Protein AF-A0A357EG87-F1 (afdb_monomer)

pLDDT: mean 79.27, std 22.48, range [34.41, 97.56]

Mean predicted aligned error: 13.91 Å

Secondary structure (DSSP, 8-state):
-----------------------------------------GGGTS---BTTB-BGGG-SS--TT-EEEE-SS-TTTTT-EEEEEEEETTEEEEE-TT--EEEE-GGGEEPPSEE-TT--EE--EEE-TTT--EEEPPHHHHSSSSPP-S-HHHH-

Sequence (156 aa):
MVDPNQSGFKFEVSGTGFLNNLKSHTSNLKESPAMPWVGTSSAGQFSCAMSSQRTLKDLRIKRRGQPVFVQGHVLTRKGQEAAFEAFNDRLAVVKFSDEALVGYDPSELLLPTEIDDQGVPYFEIRPCRSCDILFPLTPEECESDPEPTQCPDCAA

Structure (mmCIF, N/CA/C/O backbone):
data_AF-A0A357EG87-F1
#
_entry.id   AF-A0A357EG87-F1
#
loop_
_atom_site.group_PDB
_atom_site.id
_atom_site.type_symbol
_atom_site.label_atom_id
_atom_site.label_alt_id
_atom_site.label_comp_id
_atom_site.label_asym_id
_atom_site.label_entity_id
_atom_site.label_seq_id
_atom_site.pdbx_PDB_ins_code
_atom_site.Cartn_x
_atom_site.Cartn_y
_atom_site.Cartn_z
_atom_site.occupancy
_atom_site.B_iso_or_equiv
_atom_site.auth_seq_id
_atom_site.auth_comp_id
_atom_site.auth_asym_id
_atom_site.auth_atom_id
_atom_site.pdbx_PDB_model_num
ATOM 1 N N . MET A 1 1 ? 32.725 -48.250 18.366 1.00 42.69 1 MET A N 1
ATOM 2 C CA . MET A 1 1 ? 34.050 -48.308 17.718 1.00 42.69 1 MET A CA 1
ATOM 3 C C . MET A 1 1 ? 33.991 -47.357 16.528 1.00 42.69 1 MET A C 1
ATOM 5 O O . MET A 1 1 ? 33.187 -47.628 15.650 1.00 42.69 1 MET A O 1
ATOM 9 N N . VAL A 1 2 ? 34.402 -46.089 16.697 1.00 41.16 2 VAL A N 1
ATOM 10 C CA . VAL A 1 2 ? 35.716 -45.499 16.301 1.00 41.16 2 VAL A CA 1
ATOM 11 C C . VAL A 1 2 ? 36.125 -45.866 14.863 1.00 41.16 2 VAL A C 1
ATOM 13 O O . VAL A 1 2 ? 36.177 -47.051 14.564 1.00 41.16 2 VAL A O 1
ATOM 16 N N . ASP A 1 3 ? 36.437 -44.975 13.915 1.00 42.94 3 ASP A N 1
ATOM 17 C CA . ASP A 1 3 ? 36.541 -43.505 13.838 1.00 42.94 3 ASP A CA 1
ATOM 18 C C . ASP A 1 3 ? 36.563 -43.081 12.343 1.00 42.94 3 ASP A C 1
ATOM 20 O O . ASP A 1 3 ? 36.983 -43.877 11.496 1.00 42.94 3 ASP A O 1
ATOM 24 N N . PRO A 1 4 ? 36.178 -41.834 12.003 1.00 49.34 4 PRO A N 1
ATOM 25 C CA . PRO A 1 4 ? 36.381 -41.203 10.697 1.00 49.34 4 PRO A CA 1
ATOM 26 C C . PRO A 1 4 ? 37.784 -40.572 10.584 1.00 49.34 4 PRO A C 1
ATOM 28 O O . PRO A 1 4 ? 38.217 -39.797 11.436 1.00 49.34 4 PRO A O 1
ATOM 31 N N . ASN A 1 5 ? 38.506 -40.879 9.505 1.00 46.94 5 ASN A N 1
ATOM 32 C CA . ASN A 1 5 ? 39.885 -40.436 9.301 1.00 46.94 5 ASN A CA 1
ATOM 33 C C . ASN A 1 5 ? 39.970 -39.064 8.593 1.00 46.94 5 ASN A C 1
ATOM 35 O O . ASN A 1 5 ? 39.731 -38.961 7.395 1.00 46.94 5 ASN A O 1
ATOM 39 N N . GLN A 1 6 ? 40.302 -38.048 9.397 1.00 47.12 6 GLN A N 1
ATOM 40 C CA . GLN A 1 6 ? 41.267 -36.945 9.200 1.00 47.12 6 GLN A CA 1
ATOM 41 C C . GLN A 1 6 ? 41.384 -36.197 7.858 1.00 47.12 6 GLN A C 1
ATOM 43 O O . GLN A 1 6 ? 41.815 -36.730 6.841 1.00 47.12 6 GLN A O 1
ATOM 48 N N . SER A 1 7 ? 41.246 -34.869 7.937 1.00 49.09 7 SER A N 1
ATOM 49 C CA . SER A 1 7 ? 42.348 -33.874 7.853 1.00 49.09 7 SER A CA 1
ATOM 50 C C . SER A 1 7 ? 41.712 -32.471 7.737 1.00 49.09 7 SER A C 1
ATOM 52 O O . SER A 1 7 ? 40.794 -32.274 6.959 1.00 49.09 7 SER A O 1
ATOM 54 N N . GLY A 1 8 ? 42.023 -31.433 8.513 1.00 37.25 8 GLY A N 1
ATOM 55 C CA . GLY A 1 8 ? 43.192 -31.155 9.333 1.00 37.25 8 GLY A CA 1
ATOM 56 C C . GLY A 1 8 ? 44.032 -30.055 8.688 1.00 37.25 8 GLY A C 1
ATOM 57 O O . GLY A 1 8 ? 45.089 -30.369 8.170 1.00 37.25 8 GLY A O 1
ATOM 58 N N . PHE A 1 9 ? 43.594 -28.790 8.729 1.00 40.53 9 PHE A N 1
ATOM 59 C CA . PHE A 1 9 ? 44.499 -27.643 8.566 1.00 40.53 9 PHE A CA 1
ATOM 60 C C . PHE A 1 9 ? 44.115 -26.510 9.523 1.00 40.53 9 PHE A C 1
ATOM 62 O O . PHE A 1 9 ? 43.171 -25.754 9.315 1.00 40.53 9 PHE A O 1
ATOM 69 N N . LYS A 1 10 ? 44.883 -26.452 10.612 1.00 36.84 10 LYS A N 1
ATOM 70 C CA . LYS A 1 10 ? 44.960 -25.385 11.605 1.00 36.84 10 LYS A CA 1
ATOM 71 C C . LYS A 1 10 ? 46.122 -24.489 11.171 1.00 36.84 10 LYS A C 1
ATOM 73 O O . LYS A 1 10 ? 47.225 -25.002 10.999 1.00 36.84 10 LYS A O 1
ATOM 78 N N . PHE A 1 11 ? 45.898 -23.191 10.993 1.00 34.97 11 PHE A N 1
ATOM 79 C CA . PHE A 1 11 ? 46.993 -22.223 10.917 1.00 34.97 11 PHE A CA 1
ATOM 80 C C . PHE A 1 11 ? 46.969 -21.381 12.187 1.00 34.97 11 PHE A C 1
ATOM 82 O O . PHE A 1 11 ? 46.030 -20.635 12.449 1.00 34.97 11 PHE A O 1
ATOM 89 N N . GLU A 1 12 ? 48.001 -21.576 12.996 1.00 35.97 12 GLU A N 1
ATOM 90 C CA . GLU A 1 12 ? 48.310 -20.829 14.203 1.00 35.97 12 GLU A CA 1
ATOM 91 C C . GLU A 1 12 ? 49.609 -20.082 13.890 1.00 35.97 12 GLU A C 1
ATOM 93 O O . GLU A 1 12 ? 50.608 -20.710 13.538 1.00 35.97 12 GLU A O 1
ATOM 98 N N . VAL A 1 13 ? 49.602 -18.750 13.961 1.00 46.78 13 VAL A N 1
ATOM 99 C CA . VAL A 1 13 ? 50.835 -17.957 13.929 1.00 46.78 13 VAL A CA 1
ATOM 100 C C . VAL A 1 13 ? 50.914 -17.187 15.236 1.00 46.78 13 VAL A C 1
ATOM 102 O O . VAL A 1 13 ? 50.179 -16.231 15.469 1.00 46.78 13 VAL A O 1
ATOM 105 N N . SER A 1 14 ? 51.812 -17.664 16.093 1.00 43.03 14 SER A N 1
ATOM 106 C CA . SER A 1 14 ? 52.330 -16.953 17.256 1.00 43.03 14 SER A CA 1
ATOM 107 C C . SER A 1 14 ? 53.302 -15.861 16.809 1.00 43.03 14 SER A C 1
ATOM 109 O O . SER A 1 14 ? 54.141 -16.091 15.940 1.00 43.03 14 SER A O 1
ATOM 111 N N . GLY A 1 15 ? 53.231 -14.694 17.445 1.00 40.28 15 GLY A N 1
ATOM 112 C CA . GLY A 1 15 ? 54.161 -13.589 17.224 1.00 40.28 15 GLY A CA 1
ATOM 113 C C . GLY A 1 15 ? 54.141 -12.611 18.391 1.00 40.28 15 GLY A C 1
ATOM 114 O O . GLY A 1 15 ? 53.409 -11.631 18.393 1.00 40.28 15 GLY A O 1
ATOM 115 N N . THR A 1 16 ? 54.930 -12.931 19.408 1.00 42.41 16 THR A N 1
ATOM 116 C CA . THR A 1 16 ? 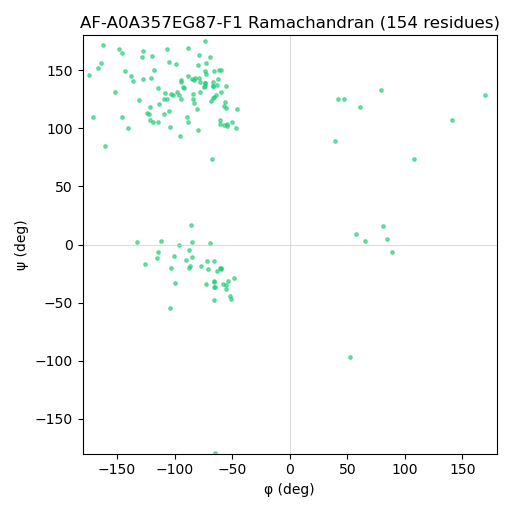55.239 -12.138 20.601 1.00 42.41 16 THR A CA 1
ATOM 117 C C . THR A 1 16 ? 55.924 -10.805 20.282 1.00 42.41 16 THR A C 1
ATOM 119 O O . THR A 1 16 ? 56.790 -10.777 19.411 1.00 42.41 16 THR A O 1
ATOM 122 N N . GLY A 1 17 ? 55.716 -9.779 21.119 1.00 35.62 17 GLY A N 1
ATOM 123 C CA . GLY A 1 17 ? 56.839 -8.924 21.524 1.00 35.62 17 GLY A CA 1
ATOM 124 C C . GLY A 1 17 ? 56.608 -7.415 21.650 1.00 35.62 17 GLY A C 1
ATOM 125 O O . GLY A 1 17 ? 56.654 -6.692 20.670 1.00 35.62 17 GLY A O 1
ATOM 126 N N . PHE A 1 18 ? 56.581 -6.986 22.914 1.00 38.88 18 PHE A N 1
ATOM 127 C CA . PHE A 1 18 ? 57.316 -5.845 23.477 1.00 38.88 18 PHE A CA 1
ATOM 128 C C . PHE A 1 18 ? 56.859 -4.382 23.295 1.00 38.88 18 PHE A C 1
ATOM 130 O O . PHE A 1 18 ? 56.546 -3.870 22.230 1.00 38.88 18 PHE A O 1
ATOM 137 N N . LEU A 1 19 ? 56.905 -3.733 24.462 1.00 45.06 19 LEU A N 1
ATOM 138 C CA . LEU A 1 19 ? 56.613 -2.357 24.848 1.00 45.06 19 LEU A CA 1
ATOM 139 C C . LEU A 1 19 ? 57.495 -1.327 24.121 1.00 45.06 19 LEU A C 1
ATOM 141 O O . LEU A 1 19 ? 58.678 -1.584 23.914 1.00 45.06 19 LEU A O 1
ATOM 145 N N . ASN A 1 20 ? 56.978 -0.112 23.895 1.00 39.44 20 ASN A N 1
ATOM 146 C CA . ASN A 1 20 ? 57.480 1.078 24.599 1.00 39.44 20 ASN A CA 1
ATOM 147 C C . ASN A 1 20 ? 56.676 2.359 24.322 1.00 39.44 20 ASN A C 1
ATOM 149 O O . ASN A 1 20 ? 56.158 2.616 23.242 1.00 39.44 20 ASN A O 1
ATOM 153 N N . ASN A 1 21 ? 56.621 3.149 25.389 1.00 39.78 21 ASN A N 1
ATOM 154 C CA . ASN A 1 21 ? 56.069 4.482 25.567 1.00 39.78 21 ASN A CA 1
ATOM 155 C C . ASN A 1 21 ? 56.981 5.542 24.920 1.00 39.78 21 ASN A C 1
ATOM 157 O O . ASN A 1 21 ? 58.183 5.519 25.177 1.00 39.78 21 ASN A O 1
ATOM 161 N N . LEU A 1 22 ? 56.430 6.513 24.181 1.00 47.38 22 LEU A N 1
ATOM 162 C CA . LEU A 1 22 ? 57.029 7.849 24.122 1.00 47.38 22 LEU A CA 1
ATOM 163 C C . LEU A 1 22 ? 55.980 8.935 23.850 1.00 47.38 22 LEU A C 1
ATOM 165 O O . LEU A 1 22 ? 55.130 8.821 22.972 1.00 47.38 22 LEU A O 1
ATOM 169 N N . LYS A 1 23 ? 56.056 9.976 24.678 1.00 41.62 23 LYS A N 1
ATOM 170 C CA . LYS A 1 23 ? 55.162 11.128 24.779 1.00 41.62 23 LYS A CA 1
ATOM 171 C C . LYS A 1 23 ? 55.297 12.120 23.615 1.00 41.62 23 LYS A C 1
ATOM 173 O O . LYS A 1 23 ? 56.383 12.332 23.093 1.00 41.62 23 LYS A O 1
ATOM 178 N N . SER A 1 24 ? 54.192 12.853 23.429 1.00 39.12 24 SER A N 1
ATOM 179 C CA . SER A 1 24 ? 54.087 14.298 23.149 1.00 39.12 24 SER A CA 1
ATOM 180 C C . SER A 1 24 ? 54.732 14.854 21.877 1.00 39.12 24 SER A C 1
ATOM 182 O O . SER A 1 24 ? 55.945 14.980 21.808 1.00 39.12 24 SER A O 1
ATOM 184 N N . HIS A 1 25 ? 53.912 15.422 20.989 1.00 34.41 25 HIS A N 1
ATOM 185 C CA . HIS A 1 25 ? 53.853 16.879 20.839 1.00 34.41 25 HIS A CA 1
ATOM 186 C C . HIS A 1 25 ? 52.636 17.316 20.013 1.00 34.41 25 HIS A C 1
ATOM 188 O O . HIS A 1 25 ? 52.084 16.586 19.198 1.00 34.41 25 HIS A O 1
ATOM 194 N N . THR A 1 26 ? 52.212 18.527 20.326 1.00 46.16 26 THR A N 1
ATOM 195 C CA . THR A 1 26 ? 51.032 19.270 19.907 1.00 46.16 26 THR A CA 1
ATOM 196 C C . THR A 1 26 ? 51.105 19.763 18.460 1.00 46.16 26 THR A C 1
ATOM 198 O O . THR A 1 26 ? 52.165 20.171 17.993 1.00 46.16 26 THR A O 1
ATOM 201 N N . SER A 1 27 ? 49.964 19.823 17.765 1.00 42.97 27 SER A N 1
ATOM 202 C CA . SER A 1 27 ? 49.670 20.885 16.782 1.00 42.97 27 SER A CA 1
ATOM 203 C C . SER A 1 27 ? 48.211 20.849 16.304 1.00 42.97 27 SER A C 1
ATOM 205 O O . SER A 1 27 ? 47.790 19.963 15.577 1.00 42.97 27 SER A O 1
ATOM 207 N N . ASN A 1 28 ? 47.457 21.863 16.739 1.00 44.09 28 ASN A N 1
ATOM 208 C CA . ASN A 1 28 ? 46.596 22.707 15.904 1.00 44.09 28 ASN A CA 1
ATOM 209 C C . ASN A 1 28 ? 45.799 22.015 14.773 1.00 44.09 28 ASN A C 1
ATOM 211 O O . ASN A 1 28 ? 46.211 22.028 13.615 1.00 44.09 28 ASN A O 1
ATOM 215 N N . LEU A 1 29 ? 44.589 21.541 15.085 1.00 48.38 29 LEU A N 1
ATOM 216 C CA . LEU A 1 29 ? 43.531 21.411 14.083 1.00 48.38 29 LEU A CA 1
ATOM 217 C C . LEU A 1 29 ? 42.540 22.549 14.284 1.00 48.38 29 LEU A C 1
ATOM 219 O O . LEU A 1 29 ? 41.726 22.567 15.201 1.00 48.38 29 LEU A O 1
ATOM 223 N N . LYS A 1 30 ? 42.712 23.530 13.406 1.00 45.34 30 LYS A N 1
ATOM 224 C CA . LYS A 1 30 ? 41.830 24.651 13.141 1.00 45.34 30 LYS A CA 1
ATOM 225 C C . LYS A 1 30 ? 40.389 24.160 13.021 1.00 45.34 30 LYS A C 1
ATOM 227 O O . LYS A 1 30 ? 40.066 23.406 12.103 1.00 45.34 30 LYS A O 1
ATOM 232 N N . GLU A 1 31 ? 39.555 2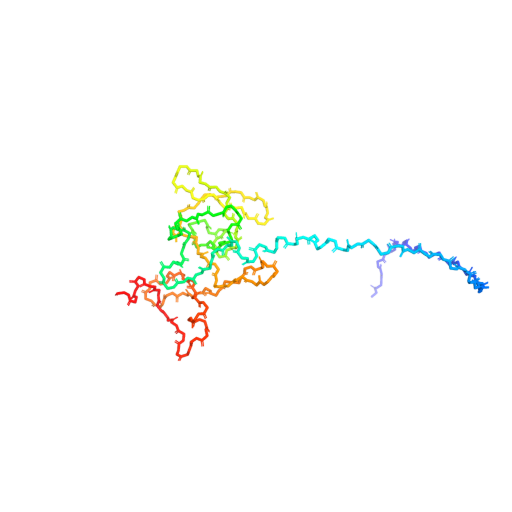4.622 13.945 1.00 48.84 31 GLU A N 1
ATOM 233 C CA . GLU A 1 31 ? 38.102 24.531 13.890 1.00 48.84 31 GLU A CA 1
ATOM 234 C C . GLU A 1 31 ? 37.635 25.036 12.521 1.00 48.84 31 GLU A C 1
ATOM 236 O O . GLU A 1 31 ? 37.696 26.226 12.207 1.00 48.84 31 GLU A O 1
ATOM 241 N N . SER A 1 32 ? 37.242 24.096 11.667 1.00 48.47 32 SER A N 1
ATOM 242 C CA . SER A 1 32 ? 36.427 24.384 10.497 1.00 48.47 32 SER A CA 1
ATOM 243 C C . SER A 1 32 ? 34.993 24.090 10.912 1.00 48.47 32 SER A C 1
ATOM 245 O O . SER A 1 32 ? 34.756 23.016 11.471 1.00 48.47 32 SER A O 1
ATOM 247 N N . PRO A 1 33 ? 34.051 25.024 10.709 1.00 49.69 33 PRO A N 1
ATOM 248 C CA . PRO A 1 33 ? 32.673 24.813 11.109 1.00 49.69 33 PRO A CA 1
ATOM 249 C C . PRO A 1 33 ? 32.166 23.542 10.436 1.00 49.69 33 PRO A C 1
ATOM 251 O O . PRO A 1 33 ? 32.218 23.411 9.210 1.00 49.69 33 PRO A O 1
ATOM 254 N N . ALA A 1 34 ? 31.712 22.603 11.265 1.00 48.34 34 ALA A N 1
ATOM 255 C CA . ALA A 1 34 ? 30.905 21.486 10.831 1.00 48.34 34 ALA A CA 1
ATOM 256 C C . ALA A 1 34 ? 29.708 22.076 10.084 1.00 48.34 34 ALA A C 1
ATOM 258 O O . ALA A 1 34 ? 28.772 22.595 10.687 1.00 48.34 34 ALA A O 1
ATOM 259 N N . MET A 1 35 ? 29.762 22.038 8.755 1.00 46.94 35 MET A N 1
ATOM 260 C CA . MET A 1 35 ? 28.544 22.023 7.969 1.00 46.94 35 MET A CA 1
ATOM 261 C C . MET A 1 35 ? 27.790 20.793 8.476 1.00 46.94 35 MET A C 1
ATOM 263 O O . MET A 1 35 ? 28.350 19.694 8.385 1.00 46.94 35 MET A O 1
ATOM 267 N N . PRO A 1 36 ? 26.580 20.924 9.043 1.00 52.41 36 PRO A N 1
ATOM 268 C CA . PRO A 1 36 ? 25.723 19.767 9.141 1.00 52.41 36 PRO A CA 1
ATOM 269 C C . PRO A 1 36 ? 25.508 19.349 7.691 1.00 52.41 36 PRO A C 1
ATOM 271 O O . PRO A 1 36 ? 24.814 20.023 6.929 1.00 52.41 36 PRO A O 1
ATOM 274 N N . TRP A 1 37 ? 26.196 18.285 7.274 1.00 49.94 37 TRP A N 1
ATOM 275 C CA . TRP A 1 37 ? 25.756 17.519 6.129 1.00 49.94 37 TRP A CA 1
ATOM 276 C C . TRP A 1 37 ? 24.329 17.153 6.486 1.00 49.94 37 TRP A C 1
ATOM 278 O O . TRP A 1 37 ? 24.097 16.363 7.398 1.00 49.94 37 TRP A O 1
ATOM 288 N N . VAL A 1 38 ? 23.395 17.855 5.854 1.00 47.44 38 VAL A N 1
ATOM 289 C CA . VAL A 1 38 ? 21.981 17.542 5.852 1.00 47.44 38 VAL A CA 1
ATOM 290 C C . VAL A 1 38 ? 21.903 16.050 5.556 1.00 47.44 38 VAL A C 1
ATOM 292 O O . VAL A 1 38 ? 22.089 15.598 4.428 1.00 47.44 38 VAL A O 1
ATOM 295 N N . GLY A 1 39 ? 21.706 15.261 6.608 1.00 40.31 39 GLY A N 1
ATOM 296 C CA . GLY A 1 39 ? 21.024 14.002 6.461 1.00 40.31 39 GLY A CA 1
ATOM 297 C C . GLY A 1 39 ? 19.660 14.412 5.950 1.00 40.31 39 GLY A C 1
ATOM 298 O O . GLY A 1 39 ? 18.881 15.024 6.676 1.00 40.31 39 GLY A O 1
ATOM 299 N N . THR A 1 40 ? 19.388 14.172 4.672 1.00 46.22 40 THR A N 1
ATOM 300 C CA . THR A 1 40 ? 18.012 14.103 4.200 1.00 46.22 40 THR A CA 1
ATOM 301 C C . THR A 1 40 ? 17.422 12.855 4.844 1.00 46.22 40 THR A C 1
ATOM 303 O O . THR A 1 40 ? 17.298 11.814 4.197 1.00 46.22 40 THR A O 1
ATOM 306 N N . SER A 1 41 ? 17.142 12.920 6.146 1.00 42.28 41 SER A N 1
ATOM 307 C CA . SER A 1 41 ? 16.300 11.943 6.812 1.00 42.28 41 SER A CA 1
ATOM 308 C C . SER A 1 41 ? 14.988 11.989 6.045 1.00 42.28 41 SER A C 1
ATOM 310 O O . SER A 1 41 ? 14.231 12.956 6.122 1.00 42.28 41 SER A O 1
ATOM 312 N N . SER A 1 42 ? 14.771 10.988 5.193 1.00 48.62 42 SER A N 1
ATOM 313 C CA . SER A 1 42 ? 13.599 10.915 4.312 1.00 48.62 42 SER A CA 1
ATOM 314 C C . SER A 1 42 ? 12.307 10.670 5.106 1.00 48.62 42 SER A C 1
ATOM 316 O O . SER A 1 42 ? 11.230 10.631 4.518 1.00 48.62 42 SER A O 1
ATOM 318 N N . ALA A 1 43 ? 12.418 10.592 6.439 1.00 45.25 43 ALA A N 1
ATOM 319 C CA . ALA A 1 43 ? 11.356 10.514 7.434 1.00 45.25 43 ALA A CA 1
ATOM 320 C C . ALA A 1 43 ? 10.242 11.564 7.246 1.00 45.25 43 ALA A C 1
ATOM 322 O O . ALA A 1 43 ? 9.087 11.288 7.531 1.00 45.25 43 ALA A O 1
ATOM 323 N N . GLY A 1 44 ? 10.539 12.743 6.681 1.00 57.41 44 GLY A N 1
ATOM 324 C CA . GLY A 1 44 ? 9.522 13.769 6.390 1.00 57.41 44 GLY A CA 1
ATOM 325 C C . GLY A 1 44 ? 8.967 13.768 4.959 1.00 57.41 44 GLY A C 1
ATOM 326 O O . GLY A 1 44 ? 8.180 14.650 4.605 1.00 57.41 44 GLY A O 1
ATOM 327 N N . GLN A 1 45 ? 9.427 12.865 4.085 1.00 78.56 45 GLN A N 1
ATOM 328 C CA . GLN A 1 45 ? 9.133 12.939 2.652 1.00 78.56 45 GLN A CA 1
ATOM 329 C C . GLN A 1 45 ? 8.059 11.951 2.191 1.00 78.56 45 GLN A C 1
ATOM 331 O O . GLN A 1 45 ? 7.452 12.183 1.143 1.00 78.56 45 GLN A O 1
ATOM 336 N N . PHE A 1 46 ? 7.796 10.893 2.943 1.00 91.38 46 PHE A N 1
ATOM 337 C CA . PHE A 1 46 ? 6.840 9.859 2.566 1.00 91.38 46 PHE A CA 1
ATOM 338 C C . PHE A 1 46 ? 5.540 9.979 3.359 1.00 91.38 46 PHE A C 1
ATOM 340 O O . PHE A 1 46 ? 5.481 10.622 4.401 1.00 91.38 46 PHE A O 1
ATOM 347 N N . SER A 1 47 ? 4.469 9.431 2.801 1.00 94.00 47 SER A N 1
ATOM 348 C CA . SER A 1 47 ? 3.130 9.486 3.375 1.00 94.00 47 SER A CA 1
ATOM 349 C C . SER A 1 47 ? 2.836 8.237 4.198 1.00 94.00 47 SER A C 1
ATOM 351 O O . SER A 1 47 ? 3.190 7.131 3.787 1.00 94.00 47 SER A O 1
ATOM 353 N N . CYS A 1 48 ? 2.138 8.428 5.314 1.00 95.44 48 CYS A N 1
ATOM 354 C CA . CYS A 1 48 ? 1.617 7.367 6.171 1.00 95.44 48 CYS A CA 1
ATOM 355 C C . CYS A 1 48 ? 0.094 7.239 6.017 1.00 95.44 48 CYS A C 1
ATOM 357 O O . CYS A 1 48 ? -0.558 8.099 5.415 1.00 95.44 48 CYS A O 1
ATOM 359 N N . ALA A 1 49 ? -0.462 6.161 6.558 1.00 95.69 49 ALA A N 1
ATOM 360 C CA . ALA A 1 49 ? -1.883 5.900 6.617 1.00 95.69 49 ALA A CA 1
ATOM 361 C C . ALA A 1 49 ? -2.567 6.928 7.528 1.00 95.69 49 ALA A C 1
ATOM 363 O O . ALA A 1 49 ? -2.201 7.124 8.682 1.00 95.69 49 ALA A O 1
ATOM 364 N N . MET A 1 50 ? -3.591 7.572 6.989 1.00 93.62 50 MET A N 1
ATOM 365 C CA . MET A 1 50 ? -4.464 8.523 7.664 1.00 93.62 50 MET A CA 1
ATOM 366 C C . MET A 1 50 ? -5.915 8.101 7.449 1.00 93.62 50 MET A C 1
ATOM 368 O O . MET A 1 50 ? -6.233 7.330 6.541 1.00 93.62 50 MET A O 1
ATOM 372 N N . SER A 1 51 ? -6.831 8.682 8.220 1.00 89.44 51 SER A N 1
ATOM 373 C CA . SER A 1 51 ? -8.266 8.375 8.136 1.00 89.44 51 SER A CA 1
ATOM 374 C C . SER A 1 51 ? -8.847 8.513 6.721 1.00 89.44 51 SER A C 1
ATOM 376 O O . SER A 1 51 ? -9.751 7.769 6.353 1.00 89.44 51 SER A O 1
ATOM 378 N N . SER A 1 52 ? -8.299 9.427 5.912 1.00 88.75 52 SER A N 1
ATOM 379 C CA . SER A 1 52 ? -8.722 9.691 4.529 1.00 88.75 52 SER A CA 1
ATOM 380 C C . SER A 1 52 ? -7.841 9.057 3.4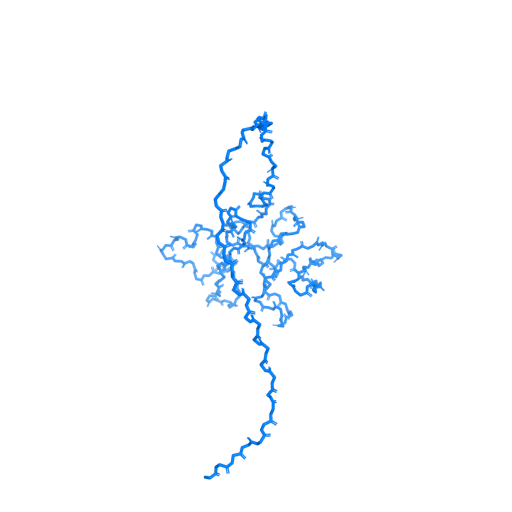47 1.00 88.75 52 SER A C 1
ATOM 382 O O . SER A 1 52 ? -8.199 9.119 2.271 1.00 88.75 52 SER A O 1
ATOM 384 N N . GLN A 1 53 ? -6.679 8.503 3.803 1.00 93.81 53 GLN A N 1
ATOM 385 C CA . GLN A 1 53 ? -5.690 7.996 2.849 1.00 93.81 53 GLN A CA 1
ATOM 386 C C . GLN A 1 53 ? -4.991 6.780 3.436 1.00 93.81 53 GLN A C 1
ATOM 388 O O . GLN A 1 53 ? -4.195 6.919 4.357 1.00 93.81 53 GLN A O 1
ATOM 393 N N . ARG A 1 54 ? -5.253 5.589 2.903 1.00 94.44 54 ARG A N 1
ATOM 394 C CA . ARG A 1 54 ? -4.656 4.347 3.431 1.00 94.44 54 ARG A CA 1
ATOM 395 C C . ARG A 1 54 ? -3.927 3.537 2.388 1.00 94.44 54 ARG A C 1
ATOM 397 O O . ARG A 1 54 ? -3.126 2.672 2.727 1.00 94.44 54 ARG A O 1
ATOM 404 N N . THR A 1 55 ? -4.193 3.822 1.126 1.00 96.12 55 THR A N 1
ATOM 405 C CA . THR A 1 55 ? -3.577 3.146 -0.003 1.00 96.12 55 THR A CA 1
ATOM 406 C C . THR A 1 55 ? -2.805 4.138 -0.855 1.00 96.12 55 THR A C 1
ATOM 408 O O . THR A 1 55 ? -3.031 5.353 -0.818 1.00 96.12 55 THR A O 1
ATOM 411 N N . LEU A 1 56 ? -1.905 3.623 -1.690 1.00 95.69 56 LEU A N 1
ATOM 412 C CA . LEU A 1 56 ? -1.167 4.435 -2.645 1.00 95.69 56 LEU A CA 1
ATOM 413 C C . LEU A 1 56 ? -2.126 5.175 -3.590 1.00 95.69 56 LEU A C 1
ATOM 415 O O . LEU A 1 56 ? -1.848 6.312 -3.981 1.00 95.69 56 LEU A O 1
ATOM 419 N N . LYS A 1 57 ? -3.267 4.566 -3.942 1.00 95.12 57 LYS A N 1
ATOM 420 C CA . LYS A 1 57 ? -4.321 5.187 -4.760 1.00 95.12 57 LYS A CA 1
ATOM 421 C C . LYS A 1 57 ? -4.751 6.544 -4.203 1.00 95.12 57 LYS A C 1
ATOM 423 O O . LYS A 1 57 ? -4.819 7.493 -4.989 1.00 95.12 57 LYS A O 1
ATOM 428 N N . ASP A 1 58 ? -4.948 6.634 -2.890 1.00 94.12 58 ASP A N 1
ATOM 429 C CA . ASP A 1 58 ? -5.507 7.805 -2.199 1.00 94.12 58 ASP A CA 1
ATOM 430 C C . ASP A 1 58 ? -4.539 8.996 -2.162 1.00 94.12 58 ASP A C 1
ATOM 432 O O . ASP A 1 58 ? -4.950 10.152 -2.030 1.00 94.12 58 ASP A O 1
ATOM 436 N N . LEU A 1 59 ? -3.238 8.739 -2.334 1.00 93.44 59 LEU A N 1
ATOM 437 C CA . LEU A 1 59 ? -2.234 9.793 -2.361 1.00 93.44 59 LEU A CA 1
ATOM 438 C C . LEU A 1 59 ? -2.378 10.670 -3.603 1.00 93.44 59 LEU A C 1
ATOM 440 O O . LEU A 1 59 ? -2.232 10.212 -4.739 1.00 93.44 59 LEU A O 1
ATOM 444 N N . ARG A 1 60 ? -2.540 11.978 -3.400 1.00 91.31 60 ARG A N 1
ATOM 445 C CA . ARG A 1 60 ? -2.525 12.958 -4.498 1.00 91.31 60 ARG A CA 1
ATOM 446 C C . ARG A 1 60 ? -1.154 13.060 -5.171 1.00 91.31 60 ARG A C 1
ATOM 448 O O . ARG A 1 60 ? -1.076 13.254 -6.381 1.00 91.31 60 ARG A O 1
ATOM 455 N N . ILE A 1 61 ? -0.082 12.947 -4.388 1.00 89.88 61 ILE A N 1
ATOM 456 C CA . ILE A 1 61 ? 1.304 12.994 -4.859 1.00 89.88 61 ILE A CA 1
ATOM 457 C C . ILE A 1 61 ? 1.966 11.684 -4.455 1.00 89.88 61 ILE A C 1
ATOM 459 O O . ILE A 1 61 ? 2.087 11.394 -3.271 1.00 89.88 61 ILE A O 1
ATOM 463 N N . LYS A 1 62 ? 2.409 10.906 -5.441 1.00 91.38 62 LYS A N 1
ATOM 464 C CA . LYS A 1 62 ? 3.070 9.617 -5.227 1.00 91.38 62 LYS A CA 1
ATOM 465 C C . LYS A 1 62 ? 4.560 9.801 -5.478 1.00 91.38 62 LYS A C 1
ATOM 467 O O . LYS A 1 62 ? 4.966 10.167 -6.580 1.00 91.38 62 LYS A O 1
ATOM 472 N N . ARG A 1 63 ? 5.362 9.644 -4.429 1.00 92.81 63 ARG A N 1
ATOM 473 C CA . ARG A 1 63 ? 6.801 9.925 -4.454 1.00 92.81 63 ARG A CA 1
ATOM 474 C C . ARG A 1 63 ? 7.561 8.629 -4.662 1.00 92.81 63 ARG A C 1
ATOM 476 O O . ARG A 1 63 ? 7.299 7.657 -3.967 1.00 92.81 63 ARG A O 1
ATOM 483 N N . ARG A 1 64 ? 8.505 8.619 -5.604 1.00 94.94 64 ARG A N 1
ATOM 484 C CA . ARG A 1 64 ? 9.423 7.489 -5.769 1.00 94.94 64 ARG A CA 1
ATOM 485 C C . ARG A 1 64 ? 10.141 7.212 -4.4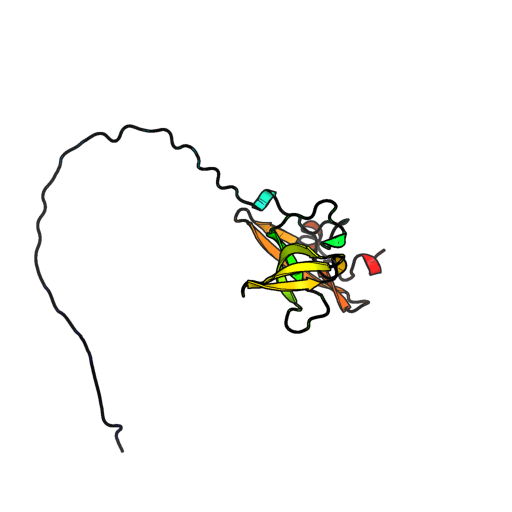45 1.00 94.94 64 ARG A C 1
ATOM 487 O O . ARG A 1 64 ? 10.572 8.154 -3.785 1.00 94.94 64 ARG A O 1
ATOM 494 N N . GLY A 1 65 ? 10.252 5.943 -4.083 1.00 94.75 65 GLY A N 1
ATOM 495 C CA . GLY A 1 65 ? 10.730 5.484 -2.785 1.00 94.75 65 GLY A CA 1
ATOM 496 C C . GLY A 1 65 ? 9.636 5.347 -1.727 1.00 94.75 65 GLY A C 1
ATOM 497 O O . GLY A 1 65 ? 9.940 4.837 -0.658 1.00 94.75 65 GLY A O 1
ATOM 498 N N . GLN A 1 66 ? 8.386 5.762 -1.996 1.00 96.62 66 GLN A N 1
ATOM 499 C CA . GLN A 1 66 ? 7.286 5.637 -1.036 1.00 96.62 66 GLN A CA 1
ATOM 500 C C . GLN A 1 66 ? 7.147 4.172 -0.593 1.00 96.62 66 GLN A C 1
ATOM 502 O O . GLN A 1 66 ? 6.840 3.327 -1.440 1.00 96.62 66 GLN A O 1
ATOM 507 N N . PRO A 1 67 ? 7.345 3.863 0.698 1.00 96.81 67 PRO A N 1
ATOM 508 C CA . PRO A 1 67 ? 7.166 2.516 1.207 1.00 96.81 67 PRO A CA 1
ATOM 509 C C . PRO A 1 67 ? 5.693 2.121 1.123 1.00 96.81 67 PRO A C 1
ATOM 511 O O . PRO A 1 67 ? 4.798 2.941 1.366 1.00 96.81 67 PRO A O 1
ATOM 514 N N . VAL A 1 68 ? 5.458 0.869 0.748 1.00 97.25 68 VAL A N 1
ATOM 515 C CA . VAL A 1 68 ? 4.133 0.270 0.617 1.00 97.25 68 VAL A CA 1
ATOM 516 C C . VAL A 1 68 ? 4.153 -1.185 1.066 1.00 97.25 68 VAL A C 1
ATOM 518 O O . VAL A 1 68 ? 5.140 -1.894 0.872 1.00 97.25 68 VAL A O 1
ATOM 521 N N . PHE A 1 69 ? 3.029 -1.645 1.600 1.00 97.56 69 PHE A N 1
ATOM 522 C CA . PHE A 1 69 ? 2.781 -3.046 1.904 1.00 97.56 69 PHE A CA 1
ATOM 523 C C . PHE A 1 69 ? 1.867 -3.651 0.840 1.00 97.56 69 PHE A C 1
ATOM 525 O O . PHE A 1 69 ? 0.820 -3.096 0.497 1.00 97.56 69 PHE A O 1
ATOM 532 N N . VAL A 1 70 ? 2.270 -4.791 0.288 1.00 96.62 70 VAL A N 1
ATOM 533 C CA . VAL A 1 70 ? 1.622 -5.390 -0.879 1.00 96.62 70 VAL A CA 1
ATOM 534 C C . VAL A 1 70 ? 0.500 -6.320 -0.438 1.00 96.62 70 VAL A C 1
ATOM 536 O O . VAL A 1 70 ? 0.735 -7.418 0.061 1.00 96.62 70 VAL A O 1
ATOM 539 N N . GLN A 1 71 ? -0.743 -5.923 -0.690 1.00 93.25 71 GLN A N 1
ATOM 540 C CA . GLN A 1 71 ? -1.912 -6.792 -0.546 1.00 93.25 71 GLN A CA 1
ATOM 541 C C . GLN A 1 71 ? -2.203 -7.614 -1.812 1.00 93.25 71 GLN A C 1
ATOM 543 O O . GLN A 1 71 ? -2.940 -8.603 -1.745 1.00 93.25 71 GLN A O 1
ATOM 548 N N . GLY A 1 72 ? -1.648 -7.185 -2.947 1.00 85.94 72 GLY A N 1
ATOM 549 C CA . GLY A 1 72 ? -2.146 -7.527 -4.271 1.00 85.94 72 GLY A CA 1
ATOM 550 C C . GLY A 1 72 ? -2.092 -8.992 -4.700 1.00 85.94 72 GLY A C 1
ATOM 551 O O . GLY A 1 72 ? -1.659 -9.896 -3.987 1.00 85.94 72 GLY A O 1
ATOM 552 N N . HIS A 1 73 ? -2.554 -9.211 -5.926 1.00 85.38 73 HIS A N 1
ATOM 553 C CA . HIS A 1 73 ? -2.828 -10.522 -6.521 1.00 85.38 73 HIS A CA 1
ATOM 554 C C . HIS A 1 73 ? -1.638 -11.505 -6.633 1.00 85.38 73 HIS A C 1
ATOM 556 O O . HIS A 1 73 ? -1.856 -12.713 -6.757 1.00 85.38 73 HIS A O 1
ATOM 562 N N . VAL A 1 74 ? -0.383 -11.043 -6.592 1.00 89.50 74 VAL A N 1
ATOM 563 C CA . VAL A 1 74 ? 0.798 -11.922 -6.688 1.00 89.50 74 VAL A CA 1
ATOM 564 C C . VAL A 1 74 ? 1.076 -12.591 -5.338 1.00 89.50 74 VAL A C 1
ATOM 566 O O . VAL A 1 74 ? 1.717 -12.019 -4.460 1.00 89.50 74 VAL A O 1
ATOM 569 N N . LEU A 1 75 ? 0.636 -13.844 -5.183 1.00 86.00 75 LEU A N 1
ATOM 570 C CA . LEU A 1 75 ? 0.690 -14.583 -3.911 1.00 86.00 75 LEU A CA 1
ATOM 571 C C . LEU A 1 75 ? 2.086 -14.675 -3.279 1.00 86.00 75 LEU A C 1
ATOM 573 O O . LEU A 1 75 ? 2.201 -14.628 -2.061 1.00 86.00 75 LEU A O 1
ATOM 577 N N . THR A 1 76 ? 3.146 -14.784 -4.083 1.00 91.56 76 THR A N 1
ATOM 578 C CA . THR A 1 76 ? 4.530 -14.878 -3.579 1.00 91.56 76 THR A CA 1
ATOM 579 C C . THR A 1 76 ? 5.059 -13.568 -3.000 1.00 91.56 76 THR A C 1
ATOM 581 O O . THR A 1 76 ? 6.089 -13.580 -2.331 1.00 91.56 76 THR A O 1
ATOM 584 N N . ARG A 1 77 ? 4.379 -12.450 -3.270 1.00 92.81 77 ARG A N 1
ATOM 585 C CA . ARG A 1 77 ? 4.733 -11.096 -2.821 1.00 92.81 77 ARG A CA 1
ATOM 586 C C . ARG A 1 77 ? 3.698 -10.494 -1.877 1.00 92.81 77 ARG A C 1
ATOM 588 O O . ARG A 1 77 ? 3.965 -9.470 -1.258 1.00 92.81 77 ARG A O 1
ATOM 595 N N . LYS A 1 78 ? 2.524 -11.115 -1.763 1.00 93.19 78 LYS A N 1
ATOM 596 C CA . LYS A 1 78 ? 1.483 -10.691 -0.834 1.00 93.19 78 LYS A CA 1
ATOM 597 C C . LYS A 1 78 ? 2.020 -10.735 0.594 1.00 93.19 78 LYS A C 1
ATOM 599 O O . LYS A 1 78 ? 2.589 -11.736 1.023 1.00 93.19 78 LYS A O 1
ATOM 604 N N . GLY A 1 79 ? 1.810 -9.651 1.322 1.00 92.75 79 GLY A N 1
ATOM 605 C CA . GLY A 1 79 ? 2.301 -9.474 2.678 1.00 92.75 79 GLY A CA 1
ATOM 606 C C . GLY A 1 79 ? 3.737 -8.958 2.778 1.00 92.75 79 GLY A C 1
ATOM 607 O O . GLY A 1 79 ? 4.268 -8.907 3.880 1.00 92.75 79 GLY A O 1
ATOM 608 N N . GLN A 1 80 ? 4.382 -8.620 1.657 1.00 95.81 80 GLN A N 1
ATOM 609 C CA . GLN A 1 80 ? 5.735 -8.066 1.655 1.00 95.81 80 GLN A CA 1
ATOM 610 C C . GLN A 1 80 ? 5.722 -6.548 1.514 1.00 95.81 80 GLN A C 1
ATOM 612 O O . GLN A 1 80 ? 4.810 -5.955 0.935 1.00 95.81 80 GLN A O 1
ATOM 617 N N . GLU A 1 81 ? 6.794 -5.942 2.000 1.00 96.12 81 GLU A N 1
ATOM 618 C CA . GLU A 1 81 ? 7.082 -4.526 1.845 1.00 96.12 81 GLU A CA 1
ATOM 619 C C . GLU A 1 81 ? 7.855 -4.274 0.549 1.00 96.12 81 GLU A C 1
ATOM 621 O O . GLU A 1 81 ? 8.690 -5.076 0.115 1.00 96.12 81 GLU A O 1
ATOM 626 N N . ALA A 1 82 ? 7.571 -3.139 -0.075 1.00 96.75 82 ALA A N 1
ATOM 627 C CA . ALA A 1 82 ? 8.238 -2.679 -1.280 1.00 96.75 82 ALA A CA 1
ATOM 628 C C . ALA A 1 82 ? 8.300 -1.148 -1.298 1.00 96.75 82 ALA A C 1
ATOM 630 O O . ALA A 1 82 ? 7.629 -0.466 -0.525 1.00 96.75 82 ALA A O 1
ATOM 631 N N . ALA A 1 83 ? 9.086 -0.598 -2.217 1.00 97.31 83 ALA A N 1
ATOM 632 C CA . ALA A 1 83 ? 9.143 0.833 -2.478 1.00 97.31 83 ALA A CA 1
ATOM 633 C C . ALA A 1 83 ? 8.488 1.146 -3.825 1.00 97.31 83 ALA A C 1
ATOM 635 O O . ALA A 1 83 ? 8.807 0.529 -4.840 1.00 97.31 83 ALA A O 1
ATOM 636 N N . PHE A 1 84 ? 7.580 2.114 -3.867 1.00 97.00 84 PHE A N 1
ATOM 637 C CA . PHE A 1 84 ? 7.010 2.599 -5.119 1.00 97.00 84 PHE A CA 1
ATOM 638 C C . PHE A 1 84 ? 8.090 3.246 -5.990 1.00 97.00 84 PHE A C 1
ATOM 640 O O . PHE A 1 84 ? 8.779 4.162 -5.551 1.00 97.00 84 PHE A O 1
ATOM 647 N N . GLU A 1 85 ? 8.193 2.830 -7.248 1.00 96.44 85 GLU A N 1
ATOM 648 C CA . GLU A 1 85 ? 9.180 3.366 -8.183 1.00 96.44 85 GLU A CA 1
ATOM 649 C C . GLU A 1 85 ? 8.565 4.337 -9.186 1.00 96.44 85 GLU A C 1
ATOM 651 O O . GLU A 1 85 ? 9.039 5.466 -9.339 1.00 96.44 85 GLU A O 1
ATOM 656 N N . ALA A 1 86 ? 7.531 3.892 -9.898 1.00 95.06 86 ALA A N 1
ATOM 657 C CA . ALA A 1 86 ? 6.958 4.624 -11.019 1.00 95.06 86 ALA A CA 1
ATOM 658 C C . ALA A 1 86 ? 5.557 4.115 -11.372 1.00 95.06 86 ALA A C 1
ATOM 660 O O . ALA A 1 86 ? 5.113 3.071 -10.901 1.00 95.06 86 ALA A O 1
ATOM 661 N N . PHE A 1 87 ? 4.881 4.835 -12.264 1.00 94.44 87 PHE A N 1
ATOM 662 C CA . PHE A 1 87 ? 3.715 4.312 -12.968 1.00 94.44 87 PHE A CA 1
ATOM 663 C C . PHE A 1 87 ? 4.114 3.737 -14.316 1.00 94.44 87 PHE A C 1
ATOM 665 O O . PHE A 1 87 ? 4.899 4.348 -15.041 1.00 94.44 87 PHE A O 1
ATOM 672 N N . ASN A 1 88 ? 3.512 2.606 -14.662 1.00 89.81 88 ASN A N 1
ATOM 673 C CA . ASN A 1 88 ? 3.476 2.112 -16.028 1.00 89.81 88 ASN A CA 1
ATOM 674 C C . ASN A 1 88 ? 2.011 1.953 -16.444 1.00 89.81 88 ASN A C 1
ATOM 676 O O . ASN A 1 88 ? 1.282 1.140 -15.873 1.00 89.81 88 ASN A O 1
ATOM 680 N N . ASP A 1 89 ? 1.570 2.789 -17.382 1.00 87.81 89 ASP A N 1
ATOM 681 C CA . ASP A 1 89 ? 0.165 2.991 -17.740 1.00 87.81 89 ASP A CA 1
ATOM 682 C C . ASP A 1 89 ? -0.724 3.313 -16.525 1.00 87.81 89 ASP A C 1
ATOM 684 O O . ASP A 1 89 ? -0.815 4.462 -16.091 1.00 87.81 89 ASP A O 1
ATOM 688 N N . ARG A 1 90 ? -1.394 2.297 -15.972 1.00 90.44 90 ARG A N 1
ATOM 689 C CA . ARG A 1 90 ? -2.289 2.402 -14.806 1.00 90.44 90 ARG A CA 1
ATOM 690 C C . ARG A 1 90 ? -1.777 1.644 -13.584 1.00 90.44 90 ARG A C 1
ATOM 692 O O . ARG A 1 90 ? -2.377 1.749 -12.519 1.00 90.44 90 ARG A O 1
ATOM 699 N N . LEU A 1 91 ? -0.688 0.894 -13.736 1.00 95.50 91 LEU A N 1
ATOM 700 C CA . LEU A 1 91 ? -0.116 0.076 -12.677 1.00 95.50 91 LEU A CA 1
ATOM 701 C C . LEU A 1 91 ? 0.958 0.856 -11.928 1.00 95.50 91 LEU A C 1
ATOM 703 O O . LEU A 1 91 ? 1.814 1.509 -12.532 1.00 95.50 91 LEU A O 1
ATOM 707 N N . ALA A 1 92 ? 0.923 0.756 -10.604 1.00 96.50 92 ALA A N 1
ATOM 708 C CA . ALA A 1 92 ? 2.005 1.207 -9.749 1.00 96.50 92 ALA A CA 1
ATOM 709 C C . ALA A 1 92 ? 3.096 0.135 -9.741 1.00 96.50 92 ALA A C 1
ATOM 711 O O . ALA A 1 92 ? 2.873 -0.992 -9.302 1.00 96.50 92 ALA A O 1
ATOM 712 N N . VAL A 1 93 ? 4.272 0.486 -10.249 1.00 97.19 93 VAL A N 1
ATOM 713 C CA . VAL A 1 93 ? 5.453 -0.370 -10.212 1.00 97.19 93 VAL A CA 1
ATOM 714 C C . VAL A 1 93 ? 6.138 -0.175 -8.871 1.00 97.19 93 VAL A C 1
ATOM 716 O O . VAL A 1 93 ? 6.477 0.951 -8.500 1.00 97.19 93 VAL A O 1
ATOM 719 N N . VAL A 1 94 ? 6.355 -1.276 -8.162 1.00 97.00 94 VAL A N 1
ATOM 720 C CA . VAL A 1 94 ? 7.071 -1.304 -6.888 1.00 97.00 94 VAL A CA 1
ATOM 721 C C . VAL A 1 94 ? 8.329 -2.151 -7.014 1.00 97.00 94 VAL A C 1
ATOM 723 O O . VAL A 1 94 ? 8.376 -3.102 -7.799 1.00 97.00 94 VAL A O 1
ATOM 726 N N . LYS A 1 95 ? 9.340 -1.792 -6.232 1.00 97.50 95 LYS A N 1
ATOM 727 C CA . LYS A 1 95 ? 10.621 -2.471 -6.124 1.00 97.50 95 LYS A CA 1
ATOM 728 C C . LYS A 1 95 ? 10.733 -3.159 -4.777 1.00 97.50 95 LYS A C 1
ATOM 730 O O . LYS A 1 95 ? 10.592 -2.518 -3.737 1.00 97.50 95 LYS A O 1
ATOM 735 N N . PHE A 1 96 ? 11.001 -4.454 -4.814 1.00 96.75 96 PHE A N 1
ATOM 736 C CA . PHE A 1 96 ? 11.253 -5.261 -3.626 1.00 96.75 96 PHE A CA 1
ATOM 737 C C . PHE A 1 96 ? 12.739 -5.236 -3.246 1.00 96.75 96 PHE A C 1
ATOM 739 O O . PHE A 1 96 ? 13.589 -4.782 -4.014 1.00 96.75 96 PHE A O 1
ATOM 746 N N . SER A 1 97 ? 13.057 -5.753 -2.060 1.00 93.94 97 SER A N 1
ATOM 747 C CA . SER A 1 97 ? 14.430 -5.843 -1.541 1.00 93.94 97 SER A CA 1
ATOM 748 C C . SER A 1 97 ? 15.355 -6.736 -2.376 1.00 93.94 97 SER A C 1
ATOM 750 O O . SER A 1 97 ? 16.567 -6.547 -2.358 1.00 93.94 97 SER A O 1
ATOM 752 N N . ASP A 1 98 ? 14.799 -7.675 -3.143 1.00 95.19 98 ASP A N 1
ATOM 753 C CA . ASP A 1 98 ? 15.520 -8.497 -4.119 1.00 95.19 98 ASP A CA 1
ATOM 754 C C . ASP A 1 98 ? 15.658 -7.817 -5.493 1.00 95.1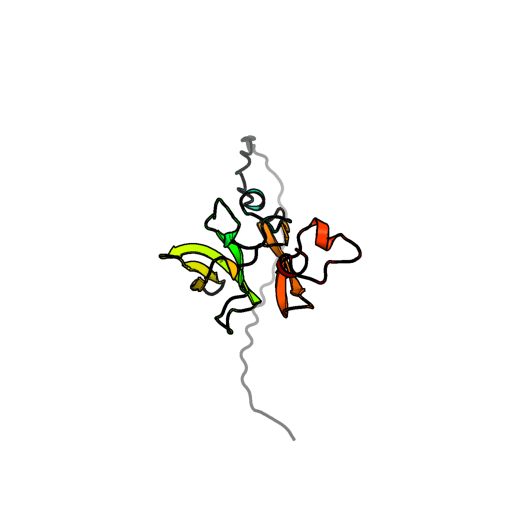9 98 ASP A C 1
ATOM 756 O O . ASP A 1 98 ? 15.936 -8.479 -6.490 1.00 95.19 98 ASP A O 1
ATOM 760 N N . GLU A 1 99 ? 15.442 -6.499 -5.557 1.00 95.19 99 GLU A N 1
ATOM 761 C CA . GLU A 1 99 ? 15.505 -5.658 -6.759 1.00 95.19 99 GLU A CA 1
ATOM 762 C C . GLU A 1 99 ? 14.439 -5.979 -7.823 1.00 95.19 99 GLU A C 1
ATOM 764 O O . GLU A 1 99 ? 14.407 -5.349 -8.884 1.00 95.19 99 GLU A O 1
ATOM 769 N N . ALA A 1 100 ? 13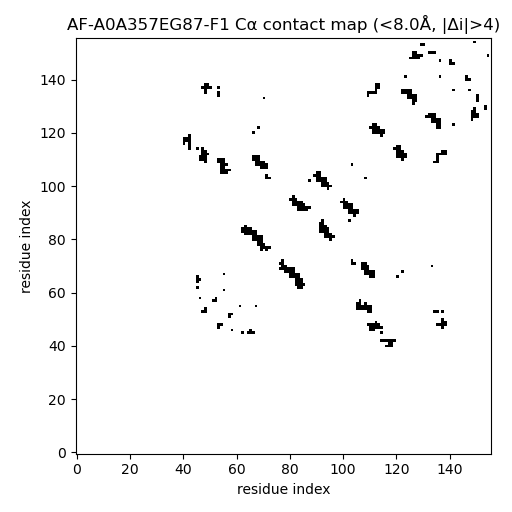.529 -6.917 -7.547 1.00 95.38 100 ALA A N 1
ATOM 770 C CA . ALA A 1 100 ? 12.449 -7.266 -8.454 1.00 95.38 100 ALA A CA 1
ATOM 771 C C . ALA A 1 100 ? 11.458 -6.104 -8.609 1.00 95.38 100 ALA A C 1
ATOM 773 O O . ALA A 1 100 ? 11.038 -5.494 -7.624 1.00 95.38 100 ALA A O 1
ATOM 774 N N . LEU A 1 101 ? 11.047 -5.840 -9.852 1.00 96.31 101 LEU A N 1
ATOM 775 C CA . LEU A 1 101 ? 10.035 -4.843 -10.195 1.00 96.31 101 LEU A CA 1
ATOM 776 C C . LEU A 1 101 ? 8.731 -5.533 -10.584 1.00 96.31 101 LEU A C 1
ATOM 778 O O . LEU A 1 101 ? 8.714 -6.366 -11.492 1.00 96.31 101 LEU A O 1
ATOM 782 N N . VAL A 1 102 ? 7.637 -5.170 -9.919 1.00 96.00 102 VAL A N 1
ATOM 783 C CA . VAL A 1 102 ? 6.310 -5.747 -10.179 1.00 96.00 102 VAL A CA 1
ATOM 784 C C . VAL A 1 102 ? 5.262 -4.640 -10.199 1.00 96.00 102 VAL A C 1
ATOM 786 O O . VAL A 1 102 ? 5.329 -3.703 -9.407 1.00 96.00 102 VAL A O 1
ATOM 789 N N . GLY A 1 103 ? 4.306 -4.738 -11.123 1.00 96.50 103 GLY A N 1
ATOM 790 C CA . GLY A 1 103 ? 3.175 -3.817 -11.221 1.00 96.50 103 GLY A CA 1
ATOM 791 C C . GLY A 1 103 ? 1.963 -4.307 -10.430 1.00 96.50 103 GLY A C 1
ATOM 792 O O . GLY A 1 103 ? 1.578 -5.467 -10.564 1.00 96.50 103 GLY A O 1
ATOM 793 N N . TYR A 1 104 ? 1.341 -3.411 -9.667 1.00 96.75 104 TYR A N 1
ATOM 794 C CA . TYR A 1 104 ? 0.106 -3.654 -8.914 1.00 96.75 104 TYR A CA 1
ATOM 795 C C . TYR A 1 104 ? -0.941 -2.582 -9.201 1.00 96.75 104 TYR A C 1
ATOM 797 O O . TYR A 1 104 ? -0.608 -1.480 -9.660 1.00 96.75 104 TYR A O 1
ATOM 805 N N . ASP A 1 105 ? -2.206 -2.880 -8.896 1.00 95.94 105 ASP A N 1
ATOM 806 C CA . ASP A 1 105 ? -3.196 -1.815 -8.792 1.00 95.94 105 ASP A CA 1
ATOM 807 C C . ASP A 1 105 ? -2.851 -0.921 -7.580 1.00 95.94 105 ASP A C 1
ATOM 809 O O . ASP A 1 105 ? -2.519 -1.436 -6.511 1.00 95.94 105 ASP A O 1
ATOM 813 N N . PRO A 1 106 ? -2.913 0.418 -7.693 1.00 95.31 106 PRO A N 1
ATOM 814 C CA . PRO A 1 106 ? -2.569 1.309 -6.583 1.00 95.31 106 PRO A CA 1
ATOM 815 C C . PRO A 1 106 ? -3.424 1.131 -5.319 1.00 95.31 106 PRO A C 1
ATOM 817 O O . PRO A 1 106 ? -2.999 1.565 -4.251 1.00 95.31 106 PRO A O 1
ATOM 820 N N . SER A 1 107 ? -4.625 0.550 -5.426 1.00 94.44 107 SER A N 1
ATOM 821 C CA . SER A 1 107 ? -5.468 0.223 -4.265 1.00 94.44 107 SER A CA 1
ATOM 822 C C . SER A 1 107 ? -4.998 -1.023 -3.512 1.00 94.44 107 SER A C 1
ATOM 824 O O . SER A 1 107 ? -5.328 -1.179 -2.344 1.00 94.44 107 SER A O 1
ATOM 826 N N . GLU A 1 108 ? -4.178 -1.872 -4.137 1.00 95.31 108 GLU A N 1
ATOM 827 C CA . GLU A 1 108 ? -3.586 -3.064 -3.516 1.00 95.31 108 GLU A CA 1
ATOM 828 C C . GLU A 1 108 ? -2.287 -2.759 -2.741 1.00 95.31 108 GLU A C 1
ATOM 830 O O . GLU A 1 108 ? -1.621 -3.672 -2.245 1.00 95.31 108 GLU A O 1
ATOM 835 N N . LEU A 1 109 ? -1.883 -1.489 -2.681 1.00 97.00 109 LEU A N 1
ATOM 836 C CA . LEU A 1 109 ? -0.641 -1.034 -2.063 1.00 97.00 109 LEU A CA 1
ATOM 837 C C . LEU A 1 109 ? -0.973 -0.175 -0.845 1.00 97.00 109 LEU A C 1
ATOM 839 O O . LEU A 1 109 ? -1.402 0.969 -0.989 1.00 97.00 109 LEU A O 1
ATOM 843 N N . LEU A 1 110 ? -0.788 -0.736 0.345 1.00 97.44 110 LEU A N 1
ATOM 844 C CA . LEU A 1 110 ? -1.138 -0.105 1.616 1.00 97.44 110 LEU A CA 1
ATOM 845 C C . LEU A 1 110 ? -0.003 0.810 2.092 1.00 97.44 110 LEU A C 1
ATOM 847 O O . LEU A 1 110 ? 1.171 0.494 1.904 1.00 97.44 110 LEU A O 1
ATOM 851 N N . LEU A 1 111 ? -0.349 1.946 2.693 1.00 97.38 111 LEU A N 1
ATOM 852 C CA . LEU A 1 111 ? 0.613 2.888 3.269 1.00 97.38 111 LEU A CA 1
ATOM 853 C C . LEU A 1 111 ? 1.094 2.413 4.650 1.00 97.38 111 LEU A C 1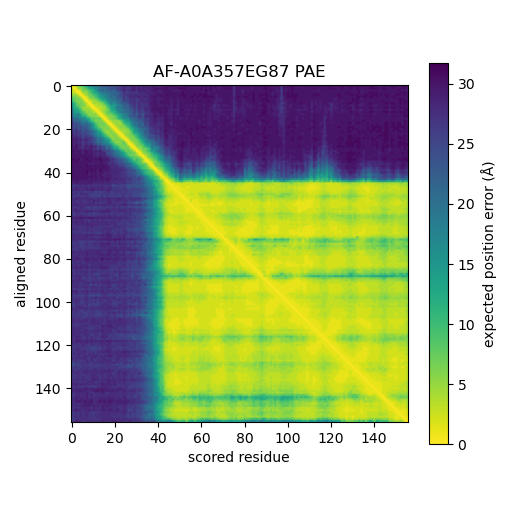
ATOM 855 O O . LEU A 1 111 ? 0.365 1.677 5.318 1.00 97.38 111 LEU A O 1
ATOM 859 N N . PRO A 1 112 ? 2.298 2.826 5.087 1.00 96.94 112 PRO A N 1
ATOM 860 C CA . PRO A 1 112 ? 2.775 2.543 6.436 1.00 96.94 112 PRO A CA 1
ATOM 861 C C . PRO A 1 112 ? 1.920 3.253 7.474 1.00 96.94 112 PRO A C 1
ATOM 863 O O . PRO A 1 112 ? 1.416 4.341 7.216 1.00 96.94 112 PRO A O 1
ATOM 866 N N . THR A 1 113 ? 1.789 2.661 8.651 1.00 96.00 113 THR A N 1
ATOM 867 C CA . THR A 1 113 ? 1.150 3.302 9.801 1.00 96.00 113 THR A CA 1
ATOM 868 C C . THR A 1 113 ? 1.982 4.494 10.248 1.00 96.00 113 THR A C 1
ATOM 870 O O . THR A 1 113 ? 1.461 5.599 10.349 1.00 96.00 113 THR A O 1
ATOM 873 N N . GLU A 1 114 ? 3.291 4.307 10.387 1.00 94.75 114 GLU A N 1
ATOM 874 C CA . GLU A 1 114 ? 4.233 5.369 10.730 1.00 94.75 114 GLU A CA 1
ATOM 875 C C . GLU A 1 114 ? 5.583 5.163 10.038 1.00 94.75 114 GLU A C 1
ATOM 877 O O . GLU A 1 114 ? 5.880 4.095 9.501 1.00 94.75 114 GLU A O 1
ATOM 882 N N . ILE A 1 115 ? 6.404 6.209 10.022 1.00 93.12 115 ILE A N 1
ATOM 883 C CA . ILE A 1 115 ? 7.790 6.158 9.561 1.00 93.12 115 ILE A CA 1
ATOM 884 C C . I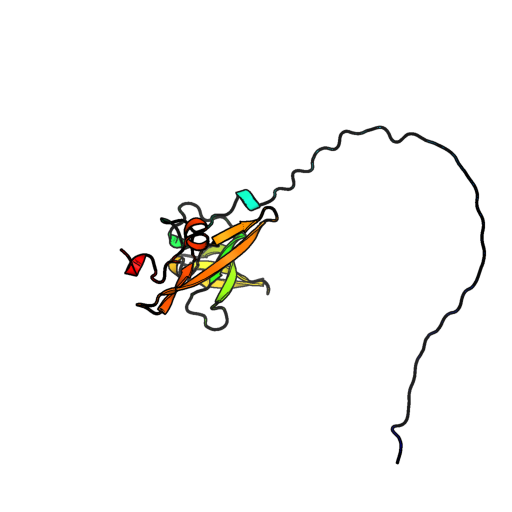LE A 1 115 ? 8.618 6.840 10.643 1.00 93.12 115 ILE A C 1
ATOM 886 O O . ILE A 1 115 ? 8.324 7.984 10.992 1.00 93.12 115 ILE A O 1
ATOM 890 N N . ASP A 1 116 ? 9.624 6.151 11.180 1.00 89.62 116 ASP A N 1
ATOM 891 C CA . ASP A 1 116 ? 10.466 6.728 12.231 1.00 89.62 116 ASP A CA 1
ATOM 892 C C . ASP A 1 116 ? 11.441 7.794 11.705 1.00 89.62 116 ASP A C 1
ATOM 894 O O . ASP A 1 116 ? 11.594 8.024 10.501 1.00 89.62 116 ASP A O 1
ATOM 898 N N . ASP A 1 117 ? 12.170 8.422 12.628 1.00 87.06 117 ASP A N 1
ATOM 899 C CA . ASP A 1 117 ? 13.184 9.436 12.327 1.00 87.06 117 ASP A CA 1
ATOM 900 C C . ASP A 1 117 ? 14.335 8.921 11.439 1.00 87.06 117 ASP A C 1
ATOM 902 O O . ASP A 1 117 ? 15.042 9.716 10.809 1.00 87.06 117 ASP A O 1
ATOM 906 N N . GLN A 1 118 ? 14.544 7.600 11.382 1.00 86.00 118 GLN A N 1
ATOM 907 C CA . GLN A 1 118 ? 15.537 6.958 10.515 1.00 86.00 118 GLN A CA 1
ATOM 908 C C . GLN A 1 118 ? 14.982 6.657 9.115 1.00 86.00 118 GLN A C 1
ATOM 910 O O . GLN A 1 118 ? 15.737 6.251 8.229 1.00 86.00 118 GLN A O 1
ATOM 915 N N . GLY A 1 119 ? 13.692 6.906 8.879 1.00 85.38 119 GLY A N 1
ATOM 916 C CA . GLY A 1 119 ? 13.017 6.616 7.620 1.00 85.38 119 GLY A CA 1
ATOM 917 C C . GLY A 1 119 ? 12.596 5.154 7.478 1.00 85.38 119 GLY A C 1
ATOM 918 O O . GLY A 1 119 ? 12.322 4.725 6.355 1.00 85.38 119 GLY A O 1
ATOM 919 N N . VAL A 1 120 ? 12.568 4.388 8.572 1.00 90.56 120 VAL A N 1
ATOM 920 C CA . VAL A 1 120 ? 12.101 2.999 8.568 1.00 90.56 120 VAL A CA 1
ATOM 921 C C . VAL A 1 120 ? 10.574 3.002 8.670 1.00 90.56 120 VAL A C 1
ATOM 923 O O . VAL A 1 120 ? 10.031 3.580 9.613 1.00 90.56 120 VAL A O 1
ATOM 926 N N . PRO A 1 121 ? 9.861 2.407 7.699 1.00 94.56 121 PRO A N 1
ATOM 927 C CA . PRO A 1 121 ? 8.412 2.312 7.749 1.00 94.56 121 PRO A CA 1
ATOM 928 C C . PRO A 1 121 ? 7.962 1.200 8.701 1.00 94.56 121 PRO A C 1
ATOM 930 O O . PRO A 1 121 ? 8.511 0.101 8.683 1.00 94.56 121 PRO A O 1
ATOM 933 N N . TYR A 1 122 ? 6.907 1.466 9.463 1.00 95.19 122 TYR A N 1
ATOM 934 C CA . TYR A 1 122 ? 6.206 0.478 10.277 1.00 95.19 122 TYR A CA 1
ATOM 935 C C . TYR A 1 122 ? 4.788 0.296 9.743 1.00 95.19 122 TYR A C 1
ATOM 937 O O . TYR A 1 122 ? 4.086 1.263 9.436 1.00 95.19 122 TYR A O 1
ATOM 945 N N . PHE A 1 123 ? 4.365 -0.959 9.616 1.00 96.06 123 PHE A N 1
ATOM 946 C CA . PHE A 1 123 ? 3.072 -1.333 9.055 1.00 96.06 123 PHE A CA 1
ATOM 947 C C . PHE A 1 123 ? 2.262 -2.126 10.077 1.00 96.06 123 PHE A C 1
ATOM 949 O O . PHE A 1 123 ? 2.524 -3.307 10.301 1.00 96.06 123 PHE A O 1
ATOM 956 N N . GLU A 1 124 ? 1.227 -1.508 10.639 1.00 95.44 124 GLU A N 1
ATOM 957 C CA . GLU A 1 124 ? 0.248 -2.201 11.474 1.00 95.44 124 GLU A CA 1
ATOM 958 C C . GLU A 1 124 ? -0.949 -2.602 10.617 1.00 95.44 124 GLU A C 1
ATOM 960 O O . GLU A 1 124 ? -1.865 -1.820 10.366 1.00 95.44 124 GLU A O 1
ATOM 965 N N . ILE A 1 125 ? -0.914 -3.834 10.104 1.00 94.81 125 ILE A N 1
ATOM 966 C CA . ILE A 1 125 ? -1.914 -4.352 9.166 1.00 94.81 125 ILE A CA 1
ATOM 967 C C . ILE A 1 125 ? -2.901 -5.264 9.893 1.00 94.81 125 ILE A C 1
ATOM 969 O O . ILE A 1 125 ? -2.500 -6.224 10.554 1.00 94.81 125 ILE A O 1
ATOM 973 N N . ARG A 1 126 ? -4.204 -5.017 9.716 1.00 94.56 126 ARG A N 1
ATOM 974 C CA . ARG A 1 126 ? -5.276 -5.831 10.304 1.00 94.56 126 ARG A CA 1
ATOM 975 C C . ARG A 1 126 ? -6.185 -6.431 9.234 1.00 94.56 126 ARG A C 1
ATOM 977 O O . ARG A 1 126 ? -6.458 -5.785 8.223 1.00 94.56 126 ARG A O 1
ATOM 984 N N . PRO A 1 127 ? -6.666 -7.671 9.419 1.00 94.50 127 PRO A N 1
ATOM 985 C CA . PRO A 1 127 ? -7.720 -8.224 8.583 1.00 94.50 127 PRO A CA 1
ATOM 986 C C . PRO A 1 127 ? -9.079 -7.666 9.018 1.00 94.50 127 PRO A C 1
ATOM 988 O O . PRO A 1 127 ? -9.432 -7.684 10.198 1.00 94.50 127 PRO A O 1
ATOM 991 N N . CYS A 1 128 ? -9.872 -7.195 8.060 1.00 94.75 128 CYS A N 1
ATOM 992 C CA . CYS A 1 128 ? -11.251 -6.804 8.316 1.00 94.75 128 CYS A CA 1
ATOM 993 C C . CYS A 1 128 ? -12.089 -8.032 8.680 1.00 94.75 128 CYS A C 1
ATOM 995 O O . CYS A 1 128 ? -12.195 -8.963 7.887 1.00 94.75 128 CYS A O 1
ATOM 997 N N . ARG A 1 129 ? -12.787 -8.004 9.821 1.00 94.88 129 ARG A N 1
ATOM 998 C CA . ARG A 1 129 ? -13.654 -9.119 10.256 1.00 94.88 129 ARG A CA 1
ATOM 999 C C . ARG A 1 129 ? -14.872 -9.372 9.361 1.00 94.88 129 ARG A C 1
ATOM 1001 O O . ARG A 1 129 ? -15.546 -10.380 9.537 1.00 94.88 129 ARG A O 1
ATOM 1008 N N . SER A 1 130 ? -15.203 -8.435 8.470 1.00 95.62 130 SER A N 1
ATOM 1009 C CA . SER A 1 130 ? -16.407 -8.508 7.626 1.00 95.62 130 SER A CA 1
ATOM 1010 C C . SER A 1 130 ? -16.116 -9.004 6.209 1.00 95.62 130 SER A C 1
ATOM 1012 O O . SER A 1 130 ? -16.960 -9.665 5.613 1.00 95.62 130 SER A O 1
ATOM 1014 N N . CYS A 1 131 ? -14.942 -8.682 5.660 1.00 94.44 131 CYS A N 1
ATOM 1015 C CA . CYS A 1 131 ? -14.595 -8.988 4.269 1.00 94.44 131 CYS A CA 1
ATOM 1016 C C . CYS A 1 131 ? -13.208 -9.624 4.088 1.00 94.44 131 CYS A C 1
ATOM 1018 O O . CYS A 1 131 ? -12.801 -9.849 2.952 1.00 94.44 131 CYS A O 1
ATOM 1020 N N . ASP A 1 132 ? -12.473 -9.882 5.176 1.00 92.19 132 ASP A N 1
ATOM 1021 C CA . ASP A 1 132 ? -11.126 -10.481 5.206 1.00 92.19 132 ASP A CA 1
ATOM 1022 C C . ASP A 1 132 ? -10.040 -9.724 4.412 1.00 92.19 132 ASP A C 1
ATOM 1024 O O . ASP A 1 132 ? -8.905 -10.185 4.262 1.00 92.19 132 ASP A O 1
ATOM 1028 N N . ILE A 1 133 ? -10.354 -8.522 3.927 1.00 91.62 133 ILE A N 1
ATOM 1029 C CA . ILE A 1 133 ? -9.403 -7.611 3.287 1.00 91.62 133 ILE A CA 1
ATOM 1030 C C . ILE A 1 133 ? -8.497 -7.006 4.365 1.00 91.62 133 ILE A C 1
ATOM 1032 O O . ILE A 1 133 ? -8.956 -6.603 5.434 1.00 91.62 133 ILE A O 1
ATOM 1036 N N . LEU A 1 134 ? -7.199 -6.946 4.073 1.00 93.75 134 LEU A N 1
ATOM 1037 C CA . LEU A 1 134 ? -6.203 -6.285 4.906 1.00 93.75 134 LEU A CA 1
ATOM 1038 C C . LEU A 1 134 ? -6.338 -4.766 4.786 1.00 93.75 134 LEU A C 1
ATOM 1040 O O . LEU A 1 134 ? -6.513 -4.253 3.683 1.00 93.75 134 LEU A O 1
ATOM 1044 N N . PHE A 1 135 ? -6.207 -4.056 5.898 1.00 94.44 135 PHE A N 1
ATOM 1045 C CA . PHE A 1 135 ? -6.130 -2.600 5.924 1.00 94.44 135 PHE A CA 1
ATOM 1046 C C . PHE A 1 135 ? -5.051 -2.155 6.921 1.00 94.44 135 PHE A C 1
ATOM 1048 O O . PHE A 1 135 ? -4.858 -2.827 7.938 1.00 94.44 135 PHE A O 1
ATOM 1055 N N . PRO A 1 136 ? -4.320 -1.063 6.639 1.00 96.12 136 PRO A N 1
ATOM 1056 C CA . PRO A 1 136 ? -3.379 -0.505 7.594 1.00 96.12 136 PRO A CA 1
ATOM 1057 C C . PRO A 1 136 ? -4.142 0.315 8.633 1.00 96.12 136 PRO A C 1
ATOM 1059 O O . PRO A 1 136 ? -5.101 1.012 8.280 1.00 96.12 136 PRO A O 1
ATOM 1062 N N . LEU A 1 137 ? -3.703 0.268 9.884 1.00 95.44 137 LEU A N 1
ATOM 1063 C CA . LEU A 1 137 ? -4.128 1.205 10.919 1.00 95.44 137 LEU A CA 1
ATOM 1064 C C . LEU A 1 137 ? -3.477 2.569 10.690 1.00 95.44 137 LEU A C 1
ATOM 1066 O O . LEU A 1 137 ? -2.357 2.646 10.173 1.00 95.44 137 LEU A O 1
ATOM 1070 N N . THR A 1 138 ? -4.168 3.638 11.082 1.00 95.25 138 THR A N 1
ATOM 1071 C CA . THR A 1 138 ? -3.514 4.943 11.270 1.00 95.25 138 THR A CA 1
ATOM 1072 C C . THR A 1 138 ? -2.775 4.964 12.612 1.00 95.25 138 THR A C 1
ATOM 1074 O O . THR A 1 138 ? -3.078 4.131 13.473 1.00 95.25 138 THR A O 1
ATOM 1077 N N . PRO A 1 139 ? -1.840 5.908 12.829 1.00 93.06 139 PRO A N 1
ATOM 1078 C CA . PRO A 1 139 ? -1.212 6.093 14.136 1.00 93.06 139 PRO A CA 1
ATOM 1079 C C . PRO A 1 139 ? -2.245 6.210 15.261 1.00 93.06 139 PRO A C 1
ATOM 1081 O O . PRO A 1 139 ? -2.177 5.487 16.250 1.00 93.06 139 PRO A O 1
ATOM 1084 N N . GLU A 1 140 ? -3.277 7.031 15.052 1.00 92.00 140 GLU A N 1
ATOM 1085 C CA . GLU A 1 140 ? -4.302 7.284 16.065 1.00 92.00 140 GLU A CA 1
ATOM 1086 C C . GLU A 1 140 ? -5.118 6.026 16.390 1.00 92.00 140 GLU A C 1
ATOM 1088 O O . GLU A 1 140 ? -5.497 5.801 17.538 1.00 92.00 140 GLU A O 1
ATOM 1093 N N . GLU A 1 141 ? -5.401 5.193 15.390 1.00 93.25 141 GLU A N 1
ATOM 1094 C CA . GLU A 1 141 ? -6.127 3.936 15.582 1.00 93.25 141 GLU A CA 1
ATOM 1095 C C . GLU A 1 141 ? -5.289 2.873 16.278 1.00 93.25 141 GLU A C 1
ATOM 1097 O O . GLU A 1 141 ? -5.835 2.089 17.050 1.00 93.25 141 GLU A O 1
ATOM 1102 N N . CYS A 1 142 ? -3.982 2.853 16.017 1.00 91.50 142 CYS A N 1
ATOM 1103 C CA . CYS A 1 142 ? -3.055 1.947 16.681 1.00 91.50 142 CYS A CA 1
ATOM 1104 C C . CYS A 1 142 ? -2.928 2.262 18.180 1.00 91.50 142 CYS A C 1
ATOM 1106 O O . CYS A 1 142 ? -2.733 1.360 18.992 1.00 91.50 142 CYS A O 1
ATOM 1108 N N . GLU A 1 143 ? -3.055 3.536 18.554 1.00 89.50 143 GLU A N 1
ATOM 1109 C CA . GLU A 1 143 ? -3.042 3.988 19.950 1.00 89.50 143 GLU A CA 1
ATOM 1110 C C . GLU A 1 143 ? -4.421 3.898 20.632 1.00 89.50 143 GLU A C 1
ATOM 1112 O O . GLU A 1 143 ? -4.529 4.067 21.849 1.00 89.50 143 GLU A O 1
ATOM 1117 N N . SER A 1 144 ? -5.488 3.650 19.868 1.00 88.38 144 SER A N 1
ATOM 1118 C CA . SER A 1 144 ? -6.862 3.630 20.375 1.00 88.38 144 SER A CA 1
ATOM 1119 C C . SER A 1 144 ? -7.242 2.285 21.002 1.00 88.38 144 SER A C 1
ATOM 1121 O O . SER A 1 144 ? -6.937 1.221 20.470 1.00 88.38 144 SER A O 1
ATOM 1123 N N . ASP A 1 145 ? -8.010 2.332 22.097 1.00 86.44 145 ASP A N 1
ATOM 1124 C CA . ASP A 1 145 ? -8.650 1.162 22.714 1.00 86.44 145 ASP A CA 1
ATOM 1125 C C . ASP A 1 145 ? -10.178 1.390 22.808 1.00 86.44 145 ASP A C 1
ATOM 1127 O O . ASP A 1 145 ? -10.613 2.290 23.539 1.00 86.44 145 ASP A O 1
ATOM 1131 N N . PRO A 1 146 ? -11.020 0.633 22.071 1.00 85.12 146 PRO A N 1
ATOM 1132 C CA . PRO A 1 146 ? -10.675 -0.538 21.262 1.00 85.12 146 PRO A CA 1
ATOM 1133 C C . PRO A 1 146 ? -10.136 -0.198 19.864 1.00 85.12 146 PRO A C 1
ATOM 1135 O O . PRO A 1 146 ? -10.646 0.691 19.182 1.00 85.12 146 PRO A O 1
ATOM 1138 N N . GLU A 1 147 ? -9.168 -0.995 19.410 1.00 87.06 147 GLU A N 1
ATOM 1139 C CA . GLU A 1 147 ? -8.642 -0.957 18.041 1.00 87.06 147 GLU A CA 1
ATOM 1140 C C . GLU A 1 147 ? -9.741 -1.304 17.009 1.00 87.06 147 GLU A C 1
ATOM 1142 O O . GLU A 1 147 ? -10.577 -2.191 17.255 1.00 87.06 147 GLU A O 1
ATOM 1147 N N . PRO A 1 148 ? -9.767 -0.651 15.831 1.00 90.62 148 PRO A N 1
ATOM 1148 C CA . PRO A 1 148 ? -10.736 -0.958 14.786 1.00 90.62 148 PR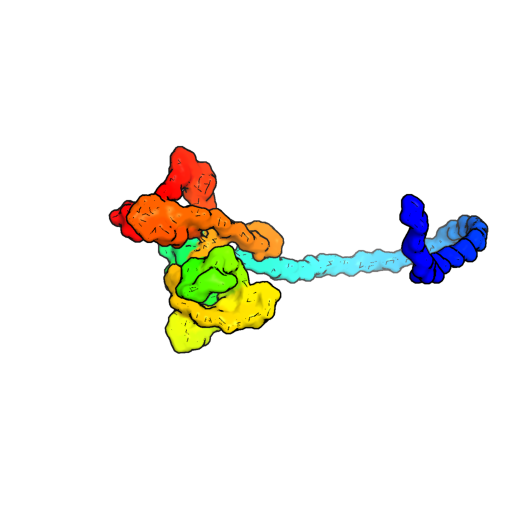O A CA 1
ATOM 1149 C C . PRO A 1 148 ? -10.584 -2.386 14.250 1.00 90.62 148 PRO A C 1
ATOM 1151 O O . PRO A 1 148 ? -9.502 -2.875 13.942 1.00 90.62 148 PRO A O 1
ATOM 1154 N N . THR A 1 149 ? -11.725 -3.051 14.062 1.00 92.62 149 THR A N 1
ATOM 1155 C CA . THR A 1 149 ? -11.788 -4.434 13.551 1.00 92.62 149 THR A CA 1
ATOM 1156 C C . THR A 1 149 ? -12.395 -4.540 12.149 1.00 92.62 149 THR A C 1
ATOM 1158 O O . THR A 1 149 ? -12.561 -5.640 11.611 1.00 92.62 149 THR A O 1
ATOM 1161 N N . GLN A 1 150 ? -12.734 -3.398 11.549 1.00 93.44 150 GLN A N 1
ATOM 1162 C CA . GLN A 1 150 ? -13.333 -3.279 10.224 1.00 93.44 150 GLN A CA 1
ATOM 1163 C C . GLN A 1 150 ? -12.521 -2.301 9.378 1.00 93.44 150 GLN A C 1
ATOM 1165 O O . GLN A 1 150 ? -12.041 -1.291 9.888 1.00 93.44 150 GLN A O 1
ATOM 1170 N N . CYS A 1 151 ? -12.383 -2.599 8.086 1.00 92.31 151 CYS A N 1
ATOM 1171 C CA . CYS A 1 151 ? -11.768 -1.671 7.146 1.00 92.31 151 CYS A CA 1
ATOM 1172 C C . CYS A 1 151 ? -12.671 -0.443 6.916 1.00 92.31 151 CYS A C 1
ATOM 1174 O O . CYS A 1 151 ? -13.884 -0.529 7.144 1.00 92.31 151 CYS A O 1
ATOM 1176 N N . PRO A 1 152 ? -12.119 0.673 6.402 1.00 87.69 152 PRO A N 1
ATOM 1177 C CA . PRO A 1 152 ? -12.888 1.893 6.159 1.00 87.69 152 PRO A CA 1
ATOM 1178 C C . PRO A 1 152 ? -14.115 1.679 5.275 1.00 87.69 152 PRO A C 1
ATOM 1180 O O . PRO A 1 152 ? -15.161 2.243 5.560 1.00 87.69 152 PRO A O 1
ATOM 1183 N N . ASP A 1 153 ? -14.024 0.825 4.251 1.00 89.56 153 ASP A N 1
ATOM 1184 C CA . ASP A 1 153 ? -15.156 0.528 3.366 1.00 89.56 153 ASP A CA 1
ATOM 1185 C C . ASP A 1 153 ? -16.307 -0.204 4.073 1.00 89.56 153 ASP A C 1
ATOM 1187 O O . ASP A 1 153 ? -17.461 -0.039 3.696 1.00 89.56 153 ASP A O 1
ATOM 1191 N N . CYS A 1 154 ? -16.013 -1.030 5.083 1.00 92.31 154 CYS A N 1
ATOM 1192 C CA . CYS A 1 154 ? -17.036 -1.742 5.859 1.00 92.31 154 CYS A CA 1
ATOM 1193 C C . CYS A 1 154 ? -17.573 -0.924 7.040 1.00 92.31 154 CYS A C 1
ATOM 1195 O O . CYS A 1 154 ? -18.637 -1.255 7.557 1.00 92.31 154 CYS A O 1
ATOM 1197 N N . ALA A 1 155 ? -16.825 0.085 7.491 1.00 87.50 155 ALA A N 1
ATOM 1198 C CA . ALA A 1 155 ? -17.220 0.977 8.577 1.00 87.50 155 ALA A CA 1
ATOM 1199 C C . ALA A 1 155 ? -17.986 2.230 8.095 1.00 87.50 155 ALA A C 1
ATOM 1201 O O . ALA A 1 155 ? -18.537 2.948 8.931 1.00 87.50 155 ALA A O 1
ATOM 1202 N N . ALA A 1 156 ? -17.971 2.505 6.784 1.00 77.56 156 ALA A N 1
ATOM 1203 C CA . ALA A 1 156 ? -18.614 3.653 6.136 1.00 77.56 156 ALA A CA 1
ATOM 1204 C C . ALA A 1 156 ? -20.137 3.517 5.947 1.00 77.56 156 ALA A C 1
ATOM 1206 O O . ALA A 1 156 ? -20.689 2.406 6.118 1.00 77.56 156 ALA A O 1
#

Foldseek 3Di:
DDDDDDDDDDDDDDDDDDDDDDDDDDDDDDDDDPPPPPPPLCQPVEDADDLQDWWQVSDPDQDFQHKWAACDDPPVRHRHIWTFHDDDPQWTWTAHPVRDTDTGHRRRTTHAQHADSNRRGHFDWAQAPPPRRITTDHVVLVVDVPRDRHDSVVVD

Solvent-accessible surface area (backbone atoms only — not comparable to full-atom values): 9850 Å² total; per-residue (Å²): 133,88,84,86,87,82,85,88,85,86,88,83,84,87,81,85,85,86,88,84,88,84,83,87,84,90,80,89,79,78,88,67,83,80,71,78,74,77,73,79,51,54,35,82,74,55,72,53,17,41,101,86,28,42,26,53,57,58,44,92,74,82,54,67,63,31,57,28,37,29,65,40,90,55,72,94,49,42,80,36,67,31,26,32,61,48,74,56,96,81,26,38,27,30,35,35,93,86,69,47,76,49,73,37,57,33,74,33,25,27,23,19,20,42,54,42,81,85,44,54,73,39,72,51,72,44,63,13,79,85,76,67,48,75,37,48,33,27,56,71,44,68,75,37,88,80,56,82,57,57,36,71,84,74,70,104

Nearest PDB structures (foldseek):
  1mmg-assembly1_A  TM=5.781E-01  e=1.625E+00  Dictyostelium discoideum
  1d1a-assembly1_A  TM=6.355E-01  e=2.512E+00  Dictyostelium discoideum
  1d1b-assembly1_A  TM=5.743E-01  e=1.840E+00  Dictyostelium discoideum
  1lvk-assembly1_A  TM=5.679E-01  e=1.840E+00  Dictyostelium discoideum
  1w9k-assembly1_A  TM=5.642E-01  e=3.429E+00  Dictyostelium discoideum

Radius of gyration: 26.64 Å; Cα contacts (8 Å, |Δi|>4): 240; chains: 1; bounding box: 76×73×43 Å